Protein AF-A0A4Q3B2L3-F1 (afdb_monomer_lite)

Structure (mmCIF, N/CA/C/O backbone):
data_AF-A0A4Q3B2L3-F1
#
_entry.id   AF-A0A4Q3B2L3-F1
#
loop_
_atom_site.group_PDB
_atom_site.id
_atom_site.type_symbol
_atom_site.label_atom_id
_atom_site.label_alt_id
_atom_site.label_comp_id
_atom_site.label_asym_id
_atom_site.label_entity_id
_atom_site.label_seq_id
_atom_site.pdbx_PDB_ins_code
_atom_site.Cartn_x
_atom_site.Cartn_y
_atom_site.Cartn_z
_atom_site.occupancy
_atom_site.B_iso_or_equiv
_atom_site.auth_seq_id
_atom_site.auth_comp_id
_atom_site.auth_asym_id
_atom_site.auth_atom_id
_atom_site.pdbx_PDB_model_num
ATOM 1 N N . ALA A 1 1 ? 12.538 4.022 9.771 1.00 37.81 1 ALA A N 1
ATOM 2 C CA . ALA A 1 1 ? 12.577 2.932 8.772 1.00 37.81 1 ALA A CA 1
ATOM 3 C C . ALA A 1 1 ? 13.927 2.965 8.060 1.00 37.81 1 ALA A C 1
ATOM 5 O O . ALA A 1 1 ? 14.259 3.985 7.466 1.00 37.81 1 ALA A O 1
ATOM 6 N N . LYS A 1 2 ? 14.741 1.911 8.191 1.00 36.12 2 LYS A N 1
ATOM 7 C CA . LYS A 1 2 ? 16.084 1.836 7.593 1.00 36.12 2 LYS A CA 1
ATOM 8 C C . LYS A 1 2 ? 15.921 1.487 6.108 1.00 36.12 2 LYS A C 1
ATOM 10 O O . LYS A 1 2 ? 15.354 0.448 5.797 1.00 36.12 2 LYS A O 1
ATOM 15 N N . THR A 1 3 ? 16.316 2.388 5.207 1.00 45.31 3 THR A N 1
ATOM 16 C CA . THR A 1 3 ? 16.187 2.185 3.752 1.00 45.31 3 THR A CA 1
ATOM 17 C C . THR A 1 3 ? 17.506 1.609 3.239 1.00 45.31 3 THR A C 1
ATOM 19 O O . THR A 1 3 ? 18.493 2.333 3.183 1.00 45.31 3 THR A O 1
ATOM 22 N N . GLY A 1 4 ? 17.543 0.312 2.930 1.00 43.72 4 GLY A N 1
ATOM 23 C CA . GLY A 1 4 ? 18.637 -0.304 2.178 1.00 43.72 4 GLY A CA 1
ATOM 24 C C . GLY A 1 4 ? 18.265 -0.311 0.700 1.00 43.72 4 GLY A C 1
ATOM 25 O O . GLY A 1 4 ? 17.301 -0.969 0.322 1.00 43.72 4 GLY A O 1
ATOM 26 N N . THR A 1 5 ? 18.977 0.457 -0.120 1.00 47.47 5 THR A N 1
ATOM 27 C CA . THR A 1 5 ? 18.767 0.489 -1.573 1.00 47.47 5 THR A CA 1
ATOM 28 C C . THR A 1 5 ? 19.770 -0.465 -2.208 1.00 47.47 5 THR A C 1
ATOM 30 O O . THR A 1 5 ? 20.943 -0.123 -2.323 1.00 47.47 5 THR A O 1
ATOM 33 N N . LEU A 1 6 ? 19.328 -1.661 -2.596 1.00 47.69 6 LEU A N 1
ATOM 34 C CA . LEU A 1 6 ? 20.085 -2.506 -3.516 1.00 47.69 6 LEU A CA 1
ATOM 35 C C . LEU A 1 6 ? 19.595 -2.156 -4.923 1.00 47.69 6 LEU A C 1
ATOM 37 O O . LEU A 1 6 ? 18.407 -2.286 -5.223 1.00 47.69 6 LEU A O 1
ATOM 41 N N . SER A 1 7 ? 20.491 -1.605 -5.738 1.00 49.44 7 SER A N 1
ATOM 42 C CA . SER A 1 7 ? 20.229 -1.187 -7.114 1.00 49.44 7 SER A CA 1
ATOM 43 C C . SER A 1 7 ? 19.396 -2.246 -7.855 1.00 49.44 7 SER A C 1
ATOM 45 O O . SER A 1 7 ? 19.749 -3.421 -7.834 1.00 49.44 7 SER A O 1
ATOM 47 N N . ASN A 1 8 ? 18.294 -1.816 -8.482 1.00 50.50 8 ASN A N 1
ATOM 48 C CA . ASN A 1 8 ? 17.307 -2.580 -9.271 1.00 50.50 8 ASN A CA 1
ATOM 49 C C . ASN A 1 8 ? 16.130 -3.301 -8.589 1.00 50.50 8 ASN A C 1
ATOM 51 O O . ASN A 1 8 ? 15.194 -3.649 -9.310 1.00 50.50 8 ASN A O 1
ATOM 55 N N . ASN A 1 9 ? 16.085 -3.486 -7.266 1.00 54.97 9 ASN A N 1
ATOM 56 C CA . ASN A 1 9 ? 14.919 -4.116 -6.625 1.00 54.97 9 ASN A CA 1
ATOM 57 C C . ASN A 1 9 ? 14.488 -3.347 -5.369 1.00 54.97 9 ASN A C 1
ATOM 59 O O . ASN A 1 9 ? 15.263 -3.191 -4.427 1.00 54.97 9 ASN A O 1
ATOM 63 N N . CYS A 1 10 ? 13.240 -2.868 -5.344 1.00 67.06 10 CYS A N 1
ATOM 64 C CA . CYS A 1 10 ? 12.674 -2.155 -4.202 1.00 67.06 10 CYS A CA 1
ATOM 65 C C . CYS A 1 10 ? 11.643 -3.049 -3.532 1.00 67.06 10 CYS A C 1
ATOM 67 O O . CYS A 1 10 ? 10.484 -3.122 -3.941 1.00 67.06 10 CYS A O 1
ATOM 69 N N . ALA A 1 11 ? 12.083 -3.719 -2.475 1.00 68.06 11 ALA A N 1
ATOM 70 C CA . ALA A 1 11 ? 11.195 -4.368 -1.532 1.00 68.06 11 ALA A CA 1
ATOM 71 C C . ALA A 1 11 ? 10.820 -3.361 -0.433 1.00 68.06 11 ALA A C 1
ATOM 73 O O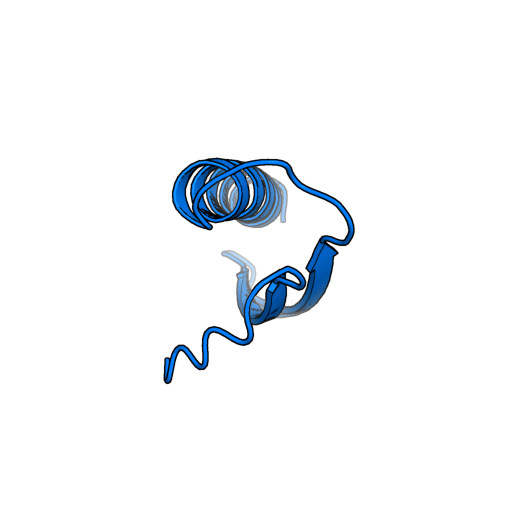 . ALA A 1 11 ? 11.685 -2.854 0.282 1.00 68.06 11 ALA A O 1
ATOM 74 N N . LEU A 1 12 ? 9.530 -3.056 -0.306 1.00 73.06 12 LEU A N 1
ATOM 75 C CA . LEU A 1 12 ? 8.969 -2.197 0.729 1.00 73.06 12 LEU A CA 1
ATOM 76 C C . LEU A 1 12 ? 7.971 -2.999 1.563 1.00 73.06 12 LEU A C 1
ATOM 78 O O . LEU A 1 12 ? 6.826 -3.217 1.177 1.00 73.06 12 LEU A O 1
ATOM 82 N N . SER A 1 13 ? 8.424 -3.424 2.733 1.00 77.88 13 SER A N 1
ATOM 83 C CA . SER A 1 13 ? 7.628 -4.151 3.718 1.00 77.88 13 SER A CA 1
ATOM 84 C C . SER A 1 13 ? 7.419 -3.303 4.969 1.00 77.88 13 SER A C 1
ATOM 86 O O . SER A 1 13 ? 8.333 -2.607 5.417 1.00 77.88 13 SER A 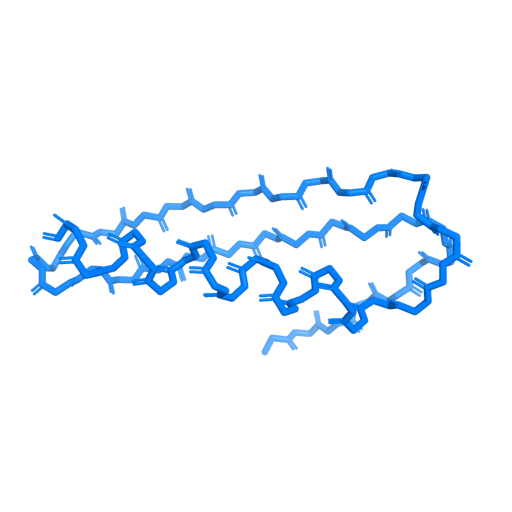O 1
ATOM 88 N N . GLY A 1 14 ? 6.225 -3.358 5.549 1.00 79.88 14 GLY A N 1
ATOM 89 C CA . GLY A 1 14 ? 5.891 -2.601 6.748 1.00 79.88 14 GLY A CA 1
ATOM 90 C C . GLY A 1 14 ? 4.519 -2.946 7.312 1.00 79.88 14 GLY A C 1
ATOM 91 O O . GLY A 1 14 ? 3.808 -3.816 6.813 1.00 79.88 14 GLY A O 1
ATOM 92 N N . TYR A 1 15 ? 4.155 -2.250 8.382 1.00 81.94 15 TYR A N 1
ATOM 93 C CA . TYR A 1 15 ? 2.867 -2.379 9.050 1.00 81.94 15 TYR A CA 1
ATOM 94 C C . TYR A 1 15 ? 2.168 -1.019 9.087 1.00 81.94 15 TYR A C 1
ATOM 96 O O . TYR A 1 15 ? 2.797 0.026 9.256 1.00 81.94 15 TYR A O 1
ATOM 104 N N . LEU A 1 16 ? 0.852 -1.037 8.909 1.00 79.56 16 LEU A N 1
ATOM 105 C CA . LEU A 1 16 ? -0.026 0.120 8.975 1.00 79.56 16 LEU A CA 1
ATOM 106 C C . LEU A 1 16 ? -1.113 -0.149 10.010 1.00 79.56 16 LEU A C 1
ATOM 108 O O . LEU A 1 16 ? -1.774 -1.180 9.965 1.00 79.56 16 LEU A O 1
ATOM 112 N N . ILE A 1 17 ? -1.350 0.810 10.898 1.00 80.75 17 ILE A N 1
ATOM 113 C CA . ILE A 1 17 ? -2.497 0.777 11.805 1.00 80.75 17 ILE A CA 1
ATOM 114 C C . ILE A 1 17 ? -3.630 1.582 11.156 1.00 80.75 17 ILE A C 1
ATOM 116 O O . ILE A 1 17 ? -3.475 2.766 10.842 1.00 80.75 17 ILE A O 1
ATOM 120 N N . THR A 1 18 ? -4.751 0.914 10.894 1.00 81.19 18 THR A N 1
ATOM 121 C CA . THR A 1 18 ? -5.973 1.518 10.332 1.00 81.19 18 THR A CA 1
ATOM 122 C C . THR A 1 18 ? -6.702 2.378 11.363 1.00 81.19 18 THR A C 1
ATOM 124 O O . THR A 1 18 ? -6.436 2.285 12.562 1.00 81.19 18 THR A O 1
ATOM 127 N N . LYS A 1 19 ? -7.657 3.211 10.922 1.00 77.00 19 LYS A N 1
ATOM 128 C CA . LYS A 1 19 ? -8.458 4.037 11.846 1.00 77.00 19 LYS A CA 1
ATOM 129 C C . LYS A 1 19 ? -9.314 3.181 12.788 1.00 77.00 19 LYS A C 1
ATOM 131 O O . LYS A 1 19 ? -9.542 3.579 13.923 1.00 77.00 19 LYS A O 1
ATOM 136 N N . LYS A 1 20 ? -9.716 1.980 12.361 1.00 81.44 20 LYS A N 1
ATOM 137 C CA . LYS A 1 20 ? -10.427 0.993 13.194 1.00 81.44 20 LYS A CA 1
ATOM 138 C C . LYS A 1 20 ? -9.507 0.130 14.065 1.00 81.44 20 LYS A C 1
ATOM 140 O O . LYS A 1 20 ? -9.892 -0.965 14.466 1.00 81.44 20 LYS A O 1
ATOM 145 N N . ASN A 1 21 ? -8.286 0.596 14.333 1.00 80.69 21 ASN A N 1
ATOM 146 C CA . ASN A 1 21 ? -7.297 -0.071 15.181 1.00 80.69 21 ASN A CA 1
ATOM 147 C C . ASN A 1 21 ? -6.891 -1.484 14.708 1.00 80.69 21 ASN A C 1
ATOM 149 O O . ASN A 1 21 ? -6.396 -2.291 15.491 1.00 80.69 21 ASN A O 1
ATOM 153 N N . LYS A 1 22 ? -7.084 -1.800 13.419 1.00 80.88 22 LYS A N 1
ATOM 154 C CA . LYS A 1 22 ? -6.597 -3.048 12.812 1.00 80.88 22 LYS A CA 1
ATOM 155 C C . LYS A 1 22 ? -5.192 -2.851 12.266 1.00 80.88 22 LYS A C 1
ATOM 157 O O . LYS A 1 22 ? -4.953 -1.894 11.523 1.00 80.88 22 LYS A O 1
ATOM 162 N N . LEU A 1 23 ? -4.297 -3.772 12.601 1.00 82.12 23 LEU A N 1
ATOM 163 C CA . LEU A 1 23 ? -2.943 -3.828 12.069 1.00 82.12 23 LEU A CA 1
ATOM 164 C C . LEU A 1 23 ? -2.962 -4.547 10.714 1.00 82.12 23 LEU A C 1
ATOM 166 O O . LEU A 1 23 ? -3.361 -5.704 10.618 1.00 82.12 23 LEU A O 1
ATOM 170 N N . LEU A 1 24 ? -2.550 -3.842 9.666 1.00 79.38 24 LEU A N 1
ATOM 171 C CA . LEU A 1 24 ? -2.388 -4.368 8.318 1.00 79.38 24 LEU A CA 1
ATOM 172 C C . LEU A 1 24 ? -0.900 -4.499 8.021 1.00 79.38 24 LEU A C 1
ATOM 174 O O . LEU A 1 24 ? -0.153 -3.524 8.100 1.00 79.38 24 LEU A O 1
ATOM 178 N N . ILE A 1 25 ? -0.478 -5.705 7.669 1.00 83.75 25 ILE A N 1
ATOM 179 C CA . ILE A 1 25 ? 0.887 -5.986 7.233 1.00 83.75 25 ILE A CA 1
ATOM 180 C C . ILE A 1 25 ? 0.900 -5.890 5.711 1.00 83.75 25 ILE A C 1
ATOM 182 O O . ILE A 1 25 ? 0.060 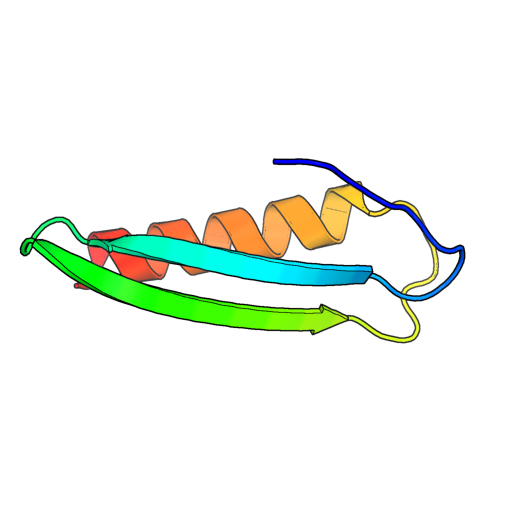-6.494 5.046 1.00 83.75 25 ILE A O 1
ATOM 186 N N . PHE A 1 26 ? 1.838 -5.125 5.159 1.00 79.31 26 PHE A N 1
ATOM 187 C CA . PHE A 1 26 ? 2.035 -5.029 3.719 1.00 79.31 26 PHE A CA 1
ATOM 188 C C . PHE A 1 26 ? 3.462 -5.420 3.349 1.00 79.31 26 PHE A C 1
ATOM 190 O O . PHE A 1 26 ? 4.430 -5.088 4.035 1.00 79.31 26 PHE A O 1
ATOM 197 N N . SER A 1 27 ? 3.582 -6.114 2.224 1.00 79.62 27 SER A N 1
ATOM 198 C CA . SER A 1 27 ? 4.851 -6.406 1.574 1.00 79.62 27 SER A CA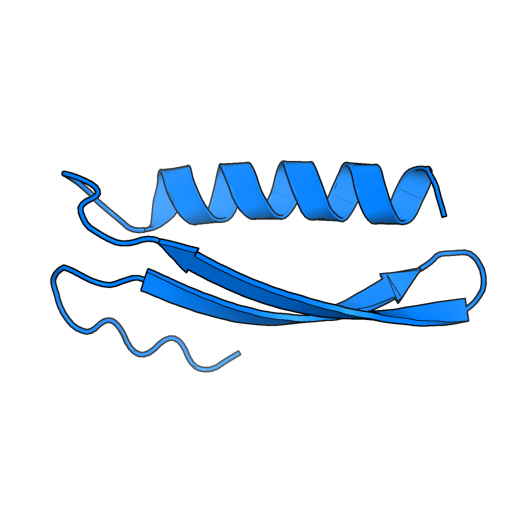 1
ATOM 199 C C . SER A 1 27 ? 4.684 -6.101 0.097 1.00 79.62 27 SER A C 1
ATOM 201 O O . SER A 1 27 ? 3.891 -6.739 -0.591 1.00 79.62 27 SER A O 1
ATOM 203 N N . VAL A 1 28 ? 5.365 -5.059 -0.365 1.00 74.81 28 VAL A N 1
ATOM 204 C CA . VAL A 1 28 ? 5.339 -4.627 -1.757 1.00 74.81 28 VAL A CA 1
ATOM 205 C C . VAL A 1 28 ? 6.703 -4.923 -2.347 1.00 74.81 28 VAL A C 1
ATOM 207 O O . VAL A 1 28 ? 7.703 -4.334 -1.949 1.00 74.81 28 VAL A O 1
ATOM 210 N N . LEU A 1 29 ? 6.739 -5.848 -3.295 1.00 76.06 29 LEU A N 1
ATOM 211 C CA . LEU A 1 29 ? 7.940 -6.206 -4.033 1.00 76.06 29 LEU A CA 1
ATOM 212 C C . LEU A 1 29 ? 7.825 -5.573 -5.415 1.00 76.06 29 LEU A C 1
ATOM 214 O O . LEU A 1 29 ? 6.993 -5.996 -6.216 1.00 76.06 29 LEU A O 1
ATOM 218 N N . VAL A 1 30 ? 8.613 -4.531 -5.681 1.00 69.06 30 VAL A N 1
ATOM 219 C CA . VAL A 1 30 ? 8.634 -3.877 -6.993 1.00 69.06 30 VAL A CA 1
ATOM 220 C C . VAL A 1 30 ? 9.930 -4.228 -7.697 1.00 69.06 30 VAL A C 1
ATOM 222 O O . VAL A 1 30 ? 11.004 -3.736 -7.347 1.00 69.06 30 VAL A O 1
ATOM 225 N N . ASN A 1 31 ? 9.789 -5.078 -8.709 1.00 64.94 31 ASN A N 1
ATOM 226 C CA . ASN A 1 31 ? 10.877 -5.548 -9.548 1.00 64.94 31 ASN A CA 1
ATOM 227 C C . ASN A 1 31 ? 10.842 -4.816 -10.902 1.00 64.94 31 ASN A C 1
ATOM 229 O O . ASN A 1 31 ? 9.762 -4.488 -11.392 1.00 64.94 31 ASN A O 1
ATOM 233 N N . ASN A 1 32 ? 12.006 -4.580 -11.512 1.00 57.22 32 ASN A N 1
ATOM 234 C CA . ASN A 1 32 ? 12.135 -4.037 -12.875 1.00 57.22 32 ASN A CA 1
ATOM 235 C C . ASN A 1 32 ? 11.510 -2.640 -13.115 1.00 57.22 32 ASN A C 1
ATOM 237 O O . ASN A 1 32 ? 10.809 -2.424 -14.104 1.00 57.22 32 ASN A O 1
ATOM 241 N N . TYR A 1 33 ? 11.756 -1.670 -12.229 1.00 62.81 33 TYR A N 1
ATOM 242 C CA . TYR A 1 33 ? 11.337 -0.280 -12.448 1.00 62.81 33 TYR A CA 1
ATOM 243 C C . TYR A 1 33 ? 12.533 0.579 -12.933 1.00 62.81 33 TYR A C 1
ATOM 245 O O . TYR A 1 33 ? 13.592 0.550 -12.307 1.00 62.81 33 TYR A O 1
ATOM 253 N N . PRO A 1 34 ? 12.408 1.349 -14.037 1.00 50.16 34 PRO A N 1
ATOM 254 C CA . PRO A 1 34 ? 13.558 1.955 -14.726 1.00 50.16 34 PRO A CA 1
ATOM 255 C C . PRO A 1 34 ? 14.151 3.219 -14.072 1.00 50.16 34 PRO A C 1
ATOM 257 O O . PRO A 1 34 ? 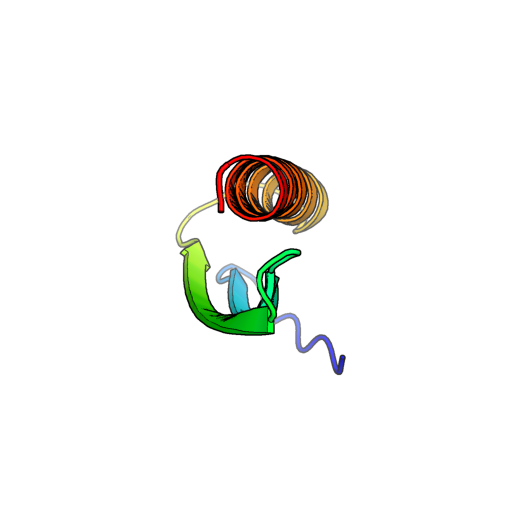15.044 3.836 -14.644 1.00 50.16 34 PRO A O 1
ATOM 260 N N . THR A 1 35 ? 13.697 3.659 -12.895 1.00 57.28 35 THR A N 1
ATOM 261 C CA . THR A 1 35 ? 14.296 4.828 -12.225 1.00 57.28 35 THR A CA 1
ATOM 262 C C . THR A 1 35 ? 13.896 4.933 -10.756 1.00 57.28 35 THR A C 1
ATOM 264 O O . THR A 1 35 ? 12.839 4.441 -10.398 1.00 57.28 35 THR A O 1
ATOM 267 N N . SER A 1 36 ? 14.720 5.596 -9.935 1.00 57.66 36 SER A N 1
ATOM 268 C CA . SER A 1 36 ? 14.492 6.113 -8.565 1.00 57.66 36 SER A CA 1
ATOM 269 C C . SER A 1 36 ? 13.303 5.552 -7.757 1.00 57.66 36 SER A C 1
ATOM 271 O O . SER A 1 36 ? 12.151 5.640 -8.153 1.00 57.66 36 SER A O 1
ATOM 273 N N . ALA A 1 37 ? 13.529 5.113 -6.514 1.00 63.22 37 ALA A N 1
ATOM 274 C CA . ALA A 1 37 ? 12.478 4.596 -5.616 1.00 63.22 37 ALA A CA 1
ATOM 275 C C . ALA A 1 37 ? 11.338 5.597 -5.265 1.00 63.22 37 ALA A C 1
ATOM 277 O O . ALA A 1 37 ? 10.379 5.243 -4.578 1.00 63.22 37 ALA A O 1
ATOM 278 N N . THR A 1 38 ? 11.422 6.854 -5.708 1.00 70.19 38 THR A N 1
ATOM 279 C CA . THR A 1 38 ? 10.486 7.951 -5.410 1.00 70.19 38 THR A CA 1
ATOM 280 C C . THR A 1 38 ? 9.062 7.731 -5.959 1.00 70.19 38 THR A C 1
ATOM 282 O O . THR A 1 38 ? 8.122 7.780 -5.160 1.00 70.19 38 THR A O 1
ATOM 285 N N . PRO A 1 39 ? 8.839 7.469 -7.267 1.00 74.25 39 PRO A N 1
ATOM 286 C CA . PRO A 1 39 ? 7.525 7.115 -7.815 1.00 74.25 39 PRO A CA 1
ATOM 287 C C . PRO A 1 39 ? 6.894 5.891 -7.146 1.00 74.25 39 PRO A C 1
ATOM 289 O O . PRO A 1 39 ? 5.710 5.927 -6.813 1.00 74.25 39 PRO A O 1
ATOM 292 N N . VAL A 1 40 ? 7.680 4.843 -6.886 1.00 74.38 40 VAL A N 1
ATOM 293 C CA . VAL A 1 40 ? 7.200 3.623 -6.219 1.00 74.38 40 VAL A CA 1
ATOM 294 C C . VAL A 1 40 ? 6.707 3.939 -4.807 1.00 74.38 40 VAL A C 1
ATOM 296 O O . VAL A 1 40 ? 5.587 3.580 -4.448 1.00 74.38 40 VAL A O 1
ATOM 299 N N . ARG A 1 41 ? 7.488 4.696 -4.024 1.00 73.56 41 ARG A N 1
ATOM 300 C CA . ARG A 1 41 ? 7.079 5.135 -2.680 1.00 73.56 41 ARG A CA 1
ATOM 301 C C . ARG A 1 41 ? 5.797 5.963 -2.719 1.00 73.56 41 ARG A C 1
ATOM 303 O O . ARG A 1 41 ? 4.914 5.715 -1.907 1.00 73.56 41 ARG A O 1
ATOM 310 N N . ARG A 1 42 ? 5.651 6.883 -3.682 1.00 80.81 42 ARG A N 1
ATOM 311 C CA . ARG A 1 42 ? 4.416 7.671 -3.868 1.00 80.81 42 ARG A CA 1
ATOM 312 C C . ARG A 1 42 ? 3.199 6.803 -4.197 1.00 80.81 42 ARG A C 1
ATOM 314 O O . ARG A 1 42 ? 2.126 7.039 -3.643 1.00 80.81 42 ARG A O 1
ATOM 321 N N . ALA A 1 43 ? 3.349 5.811 -5.074 1.00 80.75 43 ALA A N 1
ATOM 322 C CA . ALA A 1 43 ? 2.265 4.895 -5.426 1.00 80.75 43 ALA A CA 1
ATOM 323 C C . ALA A 1 43 ? 1.831 4.052 -4.218 1.00 80.75 43 ALA A C 1
ATOM 325 O O . ALA A 1 43 ? 0.638 3.971 -3.918 1.00 80.75 43 ALA A O 1
ATOM 326 N N . VAL A 1 44 ? 2.797 3.499 -3.478 1.00 78.25 44 VAL A N 1
ATOM 327 C CA . VAL A 1 44 ? 2.521 2.718 -2.266 1.00 78.25 44 VAL A CA 1
ATOM 328 C C . VAL A 1 44 ? 1.914 3.591 -1.168 1.00 78.25 44 VAL A C 1
ATOM 330 O O . VAL A 1 44 ? 0.944 3.183 -0.538 1.00 78.25 44 VAL A O 1
ATOM 333 N N . GLU A 1 45 ? 2.390 4.823 -0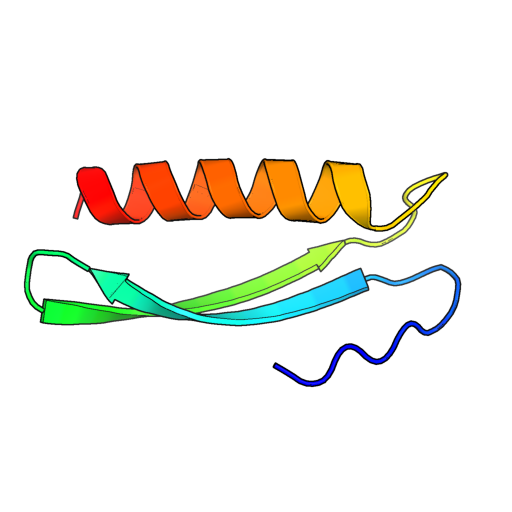.978 1.00 79.94 45 GLU A N 1
ATOM 334 C CA . GLU A 1 45 ? 1.795 5.756 -0.016 1.00 79.94 45 GLU A CA 1
ATOM 335 C C . GLU A 1 45 ? 0.333 6.068 -0.361 1.00 79.94 45 GLU A C 1
ATOM 337 O O . GLU A 1 45 ? -0.528 6.050 0.520 1.00 79.94 45 GLU A O 1
ATOM 342 N N . LYS A 1 46 ? 0.024 6.299 -1.645 1.00 85.12 46 LYS A N 1
ATOM 343 C CA . LYS A 1 46 ? -1.354 6.516 -2.104 1.00 85.12 46 LYS A CA 1
ATOM 344 C C . LYS A 1 46 ? -2.217 5.274 -1.872 1.00 85.12 46 LYS A C 1
ATOM 346 O O . LYS A 1 46 ? -3.346 5.411 -1.405 1.00 85.12 46 LYS A O 1
ATOM 351 N N . PHE A 1 47 ? -1.694 4.078 -2.142 1.00 83.56 47 PHE A N 1
ATOM 352 C CA . PHE A 1 47 ? -2.396 2.816 -1.896 1.00 83.56 47 PHE A CA 1
ATOM 353 C C . PHE A 1 47 ? -2.708 2.621 -0.406 1.00 83.56 47 PHE A C 1
ATOM 355 O O . PHE A 1 47 ? -3.860 2.412 -0.034 1.00 83.56 47 PHE A O 1
ATOM 362 N N . ILE A 1 48 ? -1.705 2.792 0.457 1.00 79.75 48 ILE A N 1
ATOM 363 C CA . ILE A 1 48 ? -1.821 2.675 1.915 1.00 79.75 48 ILE A CA 1
ATOM 364 C C . ILE A 1 48 ? -2.781 3.728 2.487 1.00 79.75 48 ILE A C 1
ATOM 366 O O . ILE A 1 48 ? -3.593 3.398 3.350 1.00 79.75 48 ILE A O 1
ATOM 370 N N . LYS A 1 49 ? -2.745 4.981 2.006 1.00 83.50 49 LYS A N 1
ATOM 371 C CA . LYS A 1 49 ? -3.701 6.031 2.410 1.00 83.50 49 LYS A CA 1
ATOM 372 C C . LYS A 1 49 ? -5.143 5.646 2.085 1.00 83.50 49 LYS A C 1
ATOM 374 O O . LYS A 1 49 ? -5.999 5.775 2.953 1.00 83.50 49 LYS A O 1
ATOM 379 N N . ASN A 1 50 ? -5.399 5.132 0.881 1.00 84.81 50 ASN A N 1
ATOM 380 C CA . ASN A 1 50 ? -6.728 4.639 0.509 1.00 84.81 50 ASN A CA 1
ATOM 381 C C . ASN A 1 50 ? -7.156 3.456 1.385 1.00 84.81 50 ASN A C 1
ATOM 383 O O . ASN A 1 50 ? -8.296 3.403 1.833 1.00 84.81 50 ASN A O 1
ATOM 387 N N . LEU A 1 51 ? -6.237 2.531 1.674 1.00 81.00 51 LEU A N 1
ATOM 388 C CA . LEU A 1 51 ? -6.504 1.390 2.547 1.00 81.00 51 LEU A CA 1
ATOM 389 C C . LEU A 1 51 ? -6.857 1.846 3.972 1.00 81.00 51 LEU A C 1
ATOM 391 O O . LEU A 1 51 ? -7.825 1.365 4.546 1.00 81.00 51 LEU A O 1
ATOM 395 N N . ARG A 1 52 ? -6.119 2.814 4.526 1.00 80.06 52 ARG A N 1
ATOM 396 C CA . ARG A 1 52 ? -6.382 3.382 5.858 1.00 80.06 52 ARG A CA 1
ATOM 397 C C . ARG A 1 52 ? -7.712 4.123 5.950 1.00 80.06 52 ARG A C 1
ATOM 399 O O . ARG A 1 52 ? -8.274 4.190 7.035 1.00 80.06 52 ARG A O 1
ATOM 406 N N . ASP A 1 53 ? -8.153 4.756 4.869 1.00 80.75 53 ASP A N 1
ATOM 407 C CA . ASP A 1 53 ? -9.419 5.488 4.873 1.00 80.75 53 ASP A CA 1
ATOM 408 C C . ASP A 1 53 ? -10.621 4.559 4.665 1.00 80.75 53 ASP A C 1
ATOM 410 O O . ASP A 1 53 ? -11.664 4.736 5.288 1.00 80.75 53 ASP A O 1
ATOM 414 N N . LYS A 1 54 ? -10.443 3.509 3.855 1.00 77.12 54 LYS A N 1
ATOM 415 C CA . LYS A 1 54 ? -11.475 2.502 3.592 1.00 77.12 54 LYS A CA 1
ATOM 416 C C . LYS A 1 54 ? -11.699 1.544 4.771 1.00 77.12 54 LYS A C 1
ATOM 418 O O . LYS A 1 54 ? -12.816 1.050 4.941 1.00 77.12 54 LYS A O 1
ATOM 423 N N . TYR A 1 55 ? -10.662 1.271 5.569 1.00 65.62 55 TYR A N 1
ATOM 424 C CA . TYR A 1 55 ? -10.717 0.378 6.733 1.00 65.62 55 TYR A CA 1
ATOM 425 C C . TYR A 1 55 ? -10.700 1.131 8.055 1.00 65.62 55 TYR A C 1
ATOM 427 O O . TYR A 1 55 ? -11.674 0.891 8.800 1.00 65.62 55 TYR A O 1
#

Foldseek 3Di:
DDDDDDPFKDWDWDWDQAPVRDIDTDIDTDGDDPDDCVVVVVVVVVVSVVVNVVD

Sequence (55 aa):
AKTGTLSNNCALSGYLITKKNKLLIFSVLVNNYPTSATPVRRAVEKFIKNLRDKY

pLDDT: mean 70.42, std 13.49, range [36.12, 85.12]

Radius of gyration: 12.38 Å; chains: 1; bounding box: 32×14×30 Å

Secondary structure (DSSP, 8-state):
-----BTTEEEEEEEEE-TTS-EEEEEEEEES-SS-HHHHHHHHHHHHHHHHHH-